Protein AF-D8RCL0-F1 (afdb_monomer_lite)

Sequence (148 aa):
MEALRCLHGPERPFSSTIGVDGRARRRLDCFLLPCFPFIEMSLEIALPDSDLESRDYLALQNAINDHVLLVNDESVDRTCAMIQEKEREVTHYYDVVMRNAVASGNAELVSYLEILKLCVPNNLKVHFISSRYGVNDGESGHGIWIVL

Radius of gyration: 17.34 Å; chains: 1; bounding box: 42×28×50 Å

Foldseek 3Di:
DDDWDDDDDDDDDDDPDPPPVNLVVVLVVDPCVVVLVVLCVVLVHDDDVCLCVDPLNVQLSSLLSSLLSLLVDLPPPVSVVVNVVSVVSNVVSLVVSLVVCVVVVPVSSNSSSVVVVVSNVVSNVCCVPPPVNDPPPPDDPRRGDRDD

Secondary structure (DSSP, 8-state):
-----PPP-PPPPPP----HHHHHHHHHHSTTTTHHHHHHHHHT----HHHHTSHHHHHHHHHHHHHHHHHTS--HHHHHHHHHHHHHHHHHHHHHHHHHHHHHT-HHHHHHHHHHTTHHHHHHHHHHH-TTS---SSS---------

Organism: Selaginella moellendorffii (NCBI:txid88036)

Structure (mmCIF, N/CA/C/O backbone):
data_AF-D8RCL0-F1
#
_entry.id   AF-D8RCL0-F1
#
loop_
_atom_site.group_PDB
_atom_site.id
_atom_site.type_symbol
_atom_site.label_atom_id
_atom_site.label_alt_id
_atom_site.label_comp_id
_atom_site.label_asym_id
_atom_site.label_entity_id
_atom_site.label_seq_id
_atom_site.pdbx_PDB_ins_code
_atom_site.Cartn_x
_atom_site.Cartn_y
_atom_site.Cartn_z
_atom_site.occupancy
_atom_site.B_iso_or_equiv
_atom_site.auth_seq_id
_atom_site.auth_comp_id
_atom_site.auth_asym_id
_atom_site.auth_atom_id
_atom_site.pdbx_PDB_model_num
ATOM 1 N N . MET A 1 1 ? -5.222 -12.422 -11.848 1.00 30.72 1 MET A N 1
ATOM 2 C CA . MET A 1 1 ? -4.005 -11.634 -12.108 1.00 30.72 1 MET A CA 1
ATOM 3 C C . MET A 1 1 ? -3.055 -12.541 -12.860 1.00 30.72 1 MET A C 1
ATOM 5 O O . MET A 1 1 ? -2.571 -13.500 -12.274 1.00 30.72 1 MET A O 1
ATOM 9 N N . GLU A 1 2 ? -2.942 -12.339 -14.170 1.00 28.50 2 GLU A N 1
ATOM 10 C CA . GLU A 1 2 ? -2.047 -13.098 -15.052 1.00 28.50 2 GLU A CA 1
ATOM 11 C C . GLU A 1 2 ? -0.661 -12.433 -15.049 1.00 28.50 2 GLU A C 1
ATOM 13 O O . GLU A 1 2 ? -0.558 -11.228 -14.840 1.00 28.50 2 GLU A O 1
ATOM 18 N N . ALA A 1 3 ? 0.393 -13.243 -15.135 1.00 30.36 3 ALA A N 1
ATOM 19 C CA . ALA A 1 3 ? 1.748 -12.882 -14.727 1.00 30.36 3 ALA A CA 1
ATOM 20 C C . ALA A 1 3 ? 2.609 -12.290 -15.861 1.00 30.36 3 ALA A C 1
ATOM 22 O O . ALA A 1 3 ? 2.743 -12.903 -16.921 1.00 30.36 3 ALA A O 1
ATOM 23 N N . LEU A 1 4 ? 3.280 -11.174 -15.548 1.00 33.97 4 LEU A N 1
ATOM 24 C CA . LEU A 1 4 ? 4.365 -10.520 -16.296 1.00 33.97 4 LEU A CA 1
ATOM 25 C C . LEU A 1 4 ? 5.441 -11.509 -16.792 1.00 33.97 4 LEU A C 1
ATOM 27 O O . LEU A 1 4 ? 6.023 -12.248 -15.991 1.00 33.97 4 LEU A O 1
ATOM 31 N N . ARG A 1 5 ? 5.772 -11.478 -18.093 1.00 33.19 5 ARG A N 1
ATOM 32 C CA . ARG A 1 5 ? 6.936 -12.177 -18.684 1.00 33.19 5 ARG A CA 1
ATOM 33 C C . ARG A 1 5 ? 7.874 -11.179 -19.375 1.00 33.19 5 ARG A C 1
ATOM 35 O O . ARG A 1 5 ? 7.468 -10.509 -20.317 1.00 33.19 5 ARG A O 1
ATOM 42 N N . CYS A 1 6 ? 9.141 -11.131 -18.959 1.00 37.94 6 CYS A N 1
ATOM 43 C CA . CYS A 1 6 ? 10.186 -10.306 -19.583 1.00 37.94 6 CYS A CA 1
ATOM 44 C C . CYS A 1 6 ? 10.871 -11.041 -20.755 1.00 37.94 6 CYS A C 1
ATOM 46 O O . CYS A 1 6 ? 11.183 -12.231 -20.658 1.00 37.94 6 CYS A O 1
ATOM 48 N N . LEU A 1 7 ? 11.125 -10.329 -21.860 1.00 34.03 7 LEU A N 1
ATOM 49 C CA . LEU A 1 7 ? 11.936 -10.795 -22.993 1.00 34.03 7 LEU A CA 1
ATOM 50 C C . LEU A 1 7 ? 13.403 -10.385 -22.773 1.00 34.03 7 LEU A C 1
ATOM 52 O O . LEU A 1 7 ? 13.684 -9.212 -22.551 1.00 34.03 7 LEU A O 1
ATOM 56 N N . HIS A 1 8 ? 14.323 -11.353 -22.833 1.00 33.25 8 HIS A N 1
ATOM 57 C CA . HIS A 1 8 ? 15.748 -11.174 -22.524 1.00 33.25 8 HIS A CA 1
ATOM 58 C C . HIS A 1 8 ? 16.460 -10.253 -23.537 1.00 33.25 8 HIS A C 1
ATOM 60 O O . HIS A 1 8 ? 16.486 -10.548 -24.734 1.00 33.25 8 HIS A O 1
ATOM 66 N N . GLY A 1 9 ? 17.093 -9.183 -23.044 1.00 33.72 9 GLY A N 1
ATOM 67 C CA . GLY A 1 9 ? 18.105 -8.378 -23.747 1.00 33.72 9 GLY A CA 1
ATOM 68 C C . GLY A 1 9 ? 19.502 -8.579 -23.132 1.00 33.72 9 GLY A C 1
ATOM 69 O O . GLY A 1 9 ? 19.604 -9.127 -22.038 1.00 33.72 9 GLY A O 1
ATOM 70 N N . PRO A 1 10 ? 20.601 -8.200 -23.814 1.00 32.56 10 PRO A N 1
ATOM 71 C CA . PRO A 1 10 ? 21.948 -8.622 -23.430 1.00 32.56 10 PRO A CA 1
ATOM 72 C C . PRO A 1 10 ? 22.430 -7.957 -22.130 1.00 32.56 10 PRO A C 1
ATOM 74 O O . PRO A 1 10 ? 22.375 -6.735 -21.976 1.00 32.56 10 PRO A O 1
ATOM 77 N N . GLU A 1 11 ? 22.944 -8.787 -21.219 1.00 34.44 11 GLU A N 1
ATOM 78 C CA . GLU A 1 11 ? 23.408 -8.417 -19.879 1.00 34.44 11 GLU A CA 1
ATOM 79 C C . GLU A 1 11 ? 24.574 -7.408 -19.914 1.00 34.44 11 GLU A C 1
ATOM 81 O O . GLU A 1 11 ? 25.637 -7.677 -20.478 1.00 34.44 11 GLU A O 1
ATOM 86 N N . ARG A 1 12 ? 24.415 -6.255 -19.247 1.00 31.53 12 ARG A N 1
ATOM 87 C CA . ARG A 1 12 ? 25.546 -5.407 -18.825 1.00 31.53 12 ARG A CA 1
ATOM 88 C C . ARG A 1 12 ? 25.888 -5.703 -17.358 1.00 31.53 12 ARG A C 1
ATOM 90 O O . ARG A 1 12 ? 24.973 -5.893 -16.555 1.00 31.53 12 ARG A O 1
ATOM 97 N N . PRO A 1 13 ? 27.175 -5.710 -16.967 1.00 31.98 13 PRO A N 1
ATOM 98 C CA . PRO A 1 13 ? 27.571 -6.034 -15.602 1.00 31.98 13 PRO A CA 1
ATOM 99 C C . PRO A 1 13 ? 27.151 -4.916 -14.636 1.00 31.98 13 PRO A C 1
ATOM 101 O O . PRO A 1 13 ? 27.580 -3.769 -14.751 1.00 31.98 13 PRO A O 1
ATOM 104 N N . PHE A 1 14 ? 26.290 -5.269 -13.682 1.00 37.47 14 PHE A N 1
ATOM 10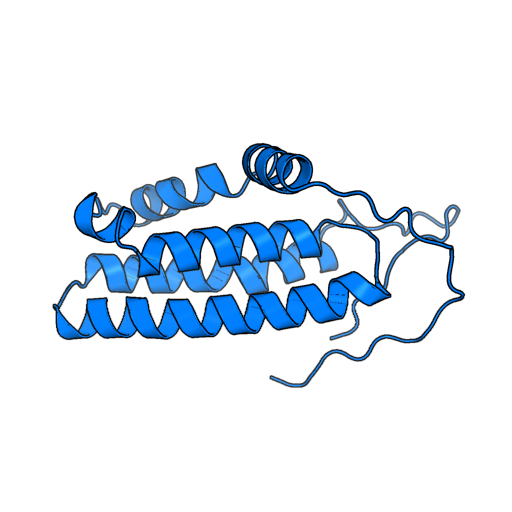5 C CA . PHE A 1 14 ? 25.750 -4.372 -12.662 1.00 37.47 14 PHE A CA 1
ATOM 106 C C . PHE A 1 14 ? 26.750 -4.179 -11.511 1.00 37.47 14 PHE A C 1
ATOM 108 O O . PHE A 1 14 ? 27.246 -5.160 -10.954 1.00 37.47 14 PHE A O 1
ATOM 115 N N . SER A 1 15 ? 27.017 -2.928 -11.120 1.00 32.94 15 SER A N 1
ATOM 116 C CA . SER A 1 15 ? 27.805 -2.604 -9.922 1.00 32.94 15 SER A CA 1
ATOM 117 C C . SER A 1 15 ? 26.993 -2.933 -8.667 1.00 32.94 15 SER A C 1
ATOM 119 O O . SER A 1 15 ? 25.925 -2.375 -8.423 1.00 32.94 15 SER A O 1
ATOM 121 N N . SER A 1 16 ? 27.486 -3.880 -7.876 1.00 36.62 16 SER A N 1
ATOM 122 C CA . SER A 1 16 ? 26.808 -4.544 -6.757 1.00 36.62 16 SER A CA 1
ATOM 123 C C . SER A 1 16 ? 26.724 -3.723 -5.462 1.00 36.62 16 SER A C 1
ATOM 125 O O . SER A 1 16 ? 26.792 -4.289 -4.373 1.00 36.62 16 SER A O 1
ATOM 127 N N . THR A 1 17 ? 26.583 -2.401 -5.529 1.00 37.38 17 THR A N 1
ATOM 128 C CA . THR A 1 17 ? 26.720 -1.551 -4.332 1.00 37.38 17 THR A CA 1
ATOM 129 C C . THR A 1 17 ? 25.639 -0.484 -4.248 1.00 37.38 17 THR A C 1
ATOM 131 O O . THR A 1 17 ? 25.899 0.707 -4.365 1.00 37.38 17 THR A O 1
ATOM 134 N N . ILE A 1 18 ? 24.406 -0.910 -3.976 1.00 46.44 18 ILE A N 1
ATOM 135 C CA . ILE A 1 18 ? 23.432 -0.043 -3.304 1.00 46.44 18 ILE A CA 1
ATOM 136 C C . ILE A 1 18 ? 23.400 -0.503 -1.846 1.00 46.44 18 ILE A C 1
ATOM 138 O O . ILE A 1 18 ? 22.721 -1.469 -1.491 1.00 46.44 18 ILE A O 1
ATOM 142 N N . GLY A 1 19 ? 24.220 0.146 -1.015 1.00 42.25 19 GLY A N 1
ATOM 143 C CA . GLY A 1 19 ? 24.233 -0.071 0.431 1.00 42.25 19 GLY A CA 1
ATOM 144 C C . GLY A 1 19 ? 22.884 0.279 1.068 1.00 42.25 19 GLY A C 1
ATOM 145 O O . GLY A 1 19 ? 22.052 0.956 0.462 1.00 42.25 19 GLY A O 1
ATOM 146 N N . VAL A 1 20 ? 22.669 -0.174 2.304 1.00 48.78 20 VAL A N 1
ATOM 147 C CA . VAL A 1 20 ? 21.445 0.078 3.094 1.00 48.78 20 VAL A CA 1
ATOM 148 C C . VAL A 1 20 ? 21.086 1.577 3.136 1.00 48.78 20 VAL A C 1
ATOM 150 O O . VAL A 1 20 ? 19.914 1.924 2.991 1.00 48.78 20 VAL A O 1
ATOM 153 N N . ASP A 1 21 ? 22.094 2.454 3.180 1.00 44.97 21 ASP A N 1
ATOM 154 C CA . ASP A 1 21 ? 21.941 3.918 3.139 1.00 44.97 21 ASP A CA 1
ATOM 155 C C . ASP A 1 21 ? 21.347 4.4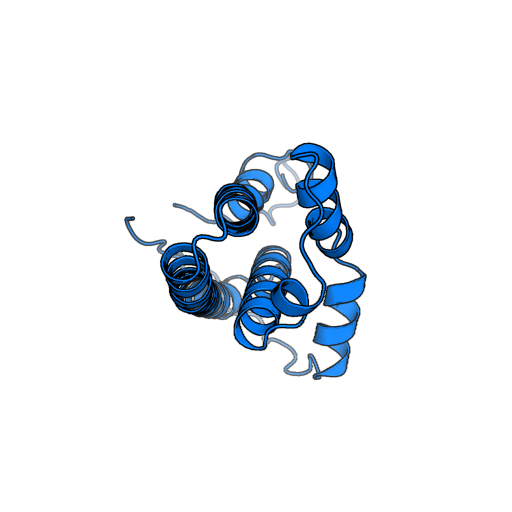57 1.828 1.00 44.97 21 ASP A C 1
ATOM 157 O O . ASP A 1 21 ? 20.610 5.442 1.836 1.00 44.97 21 ASP A O 1
ATOM 161 N N . GLY A 1 22 ? 21.610 3.804 0.692 1.00 50.28 22 GLY A N 1
ATOM 162 C CA . GLY A 1 22 ? 21.064 4.212 -0.605 1.00 50.28 22 GLY A CA 1
ATOM 163 C C . GLY A 1 22 ? 19.558 3.964 -0.713 1.00 50.28 22 GLY A C 1
ATOM 164 O O . GLY A 1 22 ? 18.840 4.769 -1.302 1.00 50.28 22 GLY A O 1
ATOM 165 N N . ARG A 1 23 ? 19.053 2.884 -0.100 1.00 55.38 23 ARG A N 1
ATOM 166 C CA . ARG A 1 23 ? 17.607 2.606 -0.032 1.00 55.38 23 ARG A CA 1
ATOM 167 C C . ARG A 1 23 ? 16.896 3.565 0.918 1.00 55.38 23 ARG A C 1
ATOM 169 O O . ARG A 1 23 ? 15.870 4.123 0.545 1.00 55.38 23 ARG A O 1
ATOM 176 N N . ALA A 1 24 ? 17.466 3.806 2.100 1.00 54.50 24 ALA A N 1
ATOM 177 C CA . ALA A 1 24 ? 16.902 4.743 3.072 1.00 54.50 24 ALA A CA 1
ATOM 178 C C . ALA A 1 24 ? 16.804 6.171 2.508 1.00 54.50 24 ALA A C 1
ATOM 180 O O . ALA A 1 24 ? 15.783 6.831 2.678 1.00 54.50 24 ALA A O 1
ATOM 181 N N . ARG A 1 25 ? 17.826 6.622 1.769 1.00 52.09 25 ARG A N 1
ATOM 182 C CA . ARG A 1 25 ? 17.824 7.948 1.140 1.00 52.09 25 ARG A CA 1
ATOM 183 C C . ARG A 1 25 ? 16.807 8.064 0.005 1.00 52.09 25 ARG A C 1
ATOM 185 O O . ARG A 1 25 ? 16.055 9.029 -0.030 1.00 52.09 25 ARG A O 1
ATOM 192 N N . ARG A 1 26 ? 16.689 7.036 -0.845 1.00 56.28 26 ARG A N 1
ATOM 193 C CA . ARG A 1 26 ? 15.673 7.014 -1.910 1.00 56.28 26 ARG A CA 1
ATOM 194 C C . ARG A 1 26 ? 14.237 7.013 -1.371 1.00 56.28 26 ARG A C 1
ATOM 196 O O . ARG A 1 26 ? 13.375 7.615 -2.000 1.00 56.28 26 ARG A O 1
ATOM 203 N N . ARG A 1 27 ? 13.972 6.432 -0.191 1.00 57.19 27 ARG A N 1
ATOM 204 C CA . ARG A 1 27 ? 12.645 6.514 0.459 1.00 57.19 27 ARG A CA 1
ATOM 205 C C . ARG A 1 27 ? 12.236 7.949 0.808 1.00 57.19 27 ARG A C 1
ATOM 207 O O . ARG A 1 27 ? 11.052 8.247 0.724 1.00 57.19 27 ARG A O 1
ATOM 214 N N . LEU A 1 28 ? 13.188 8.825 1.146 1.00 53.12 28 LEU A N 1
ATOM 215 C CA . LEU A 1 28 ? 12.919 10.255 1.360 1.00 53.12 28 LEU A CA 1
ATOM 216 C C . LEU A 1 28 ? 12.727 11.034 0.053 1.00 53.12 28 LEU A C 1
ATOM 218 O O . LEU A 1 28 ? 11.951 11.985 0.027 1.00 53.12 28 LEU A O 1
ATOM 222 N N . ASP A 1 29 ? 13.416 10.635 -1.017 1.00 54.41 29 ASP A N 1
ATOM 223 C CA . ASP A 1 29 ? 13.346 11.312 -2.319 1.00 54.41 29 ASP A CA 1
ATOM 224 C C . ASP A 1 29 ? 12.110 10.893 -3.145 1.00 54.41 29 ASP A C 1
ATOM 226 O O . ASP A 1 29 ? 11.775 11.520 -4.153 1.00 54.41 29 ASP A O 1
ATOM 230 N N . CYS A 1 30 ? 11.411 9.832 -2.730 1.00 58.41 30 CYS A N 1
ATOM 231 C CA . CYS A 1 30 ? 10.173 9.390 -3.356 1.00 58.41 30 CYS A CA 1
ATOM 232 C C . CYS A 1 30 ? 8.982 10.216 -2.855 1.00 58.41 30 CYS A C 1
ATOM 234 O O . CYS A 1 30 ? 8.750 10.339 -1.653 1.00 58.41 30 CYS A O 1
ATOM 236 N N . PHE A 1 31 ? 8.158 10.710 -3.781 1.00 62.72 31 PHE A N 1
ATOM 237 C CA . PHE A 1 31 ? 6.961 11.516 -3.500 1.00 62.72 31 PHE A CA 1
ATOM 238 C C . PHE A 1 31 ? 5.853 10.760 -2.730 1.00 62.72 31 PHE A C 1
ATOM 240 O O . PHE A 1 31 ? 4.761 11.286 -2.544 1.00 62.72 31 PHE A O 1
ATOM 247 N N . LEU A 1 32 ? 6.108 9.528 -2.282 1.00 66.50 32 LEU A N 1
ATOM 248 C CA . LEU A 1 32 ? 5.118 8.686 -1.621 1.00 66.50 32 LEU A CA 1
ATOM 249 C C . LEU A 1 32 ? 4.889 9.032 -0.148 1.00 66.50 32 LEU A C 1
ATOM 251 O O . LEU A 1 32 ? 3.782 8.845 0.344 1.00 66.50 32 LEU A O 1
ATOM 255 N N . LEU A 1 33 ? 5.897 9.554 0.561 1.00 70.12 33 LEU A N 1
ATOM 256 C CA . LEU A 1 33 ? 5.746 9.920 1.976 1.00 70.12 33 LEU A CA 1
ATOM 257 C C . LEU A 1 33 ? 4.623 10.955 2.201 1.00 70.12 33 LEU A C 1
ATOM 259 O O . LEU A 1 33 ? 3.815 10.748 3.103 1.00 70.12 33 LEU A O 1
ATOM 263 N N . PRO A 1 34 ? 4.480 12.002 1.362 1.00 76.12 34 PRO A N 1
ATOM 264 C CA . PRO A 1 34 ? 3.314 12.888 1.392 1.00 76.12 34 PRO A CA 1
ATOM 265 C C . PRO A 1 34 ? 1.974 12.232 1.018 1.00 76.12 34 PRO A C 1
ATOM 267 O O . PRO A 1 34 ? 0.929 12.779 1.363 1.00 76.12 34 PRO A O 1
ATOM 270 N N . CYS A 1 35 ? 1.958 11.087 0.322 1.00 76.50 35 CYS A N 1
ATOM 271 C CA . CYS A 1 35 ? 0.707 10.430 -0.074 1.00 76.50 35 CYS A CA 1
ATOM 272 C C . CYS A 1 35 ? -0.046 9.831 1.120 1.00 76.50 35 CYS A C 1
ATOM 274 O O . CYS A 1 35 ? -1.271 9.858 1.119 1.00 76.50 35 CYS A O 1
ATOM 276 N N . PHE A 1 36 ? 0.652 9.333 2.144 1.00 80.88 36 PHE A N 1
ATOM 277 C CA . PHE A 1 36 ? 0.011 8.750 3.329 1.00 80.88 36 PHE A CA 1
ATOM 278 C C . PHE A 1 36 ? -0.875 9.756 4.094 1.00 80.88 36 PHE A C 1
ATOM 280 O O . PHE A 1 36 ? -2.064 9.464 4.232 1.00 80.88 36 PHE A O 1
ATOM 287 N N . PRO A 1 37 ? -0.385 10.950 4.499 1.00 83.81 37 PRO A N 1
ATOM 288 C CA . PRO A 1 37 ? -1.231 11.964 5.135 1.00 83.81 37 PRO A CA 1
ATOM 289 C C . PRO A 1 37 ? -2.228 12.609 4.157 1.00 83.81 37 PRO A C 1
ATOM 291 O O . PRO A 1 37 ? -3.279 13.095 4.568 1.00 83.81 37 PRO A O 1
ATOM 294 N N . PHE A 1 38 ? -1.947 12.602 2.847 1.00 85.00 38 PHE A N 1
ATOM 295 C CA . PHE A 1 38 ? -2.907 13.072 1.843 1.00 85.00 38 PHE A CA 1
ATOM 296 C C . PHE A 1 38 ? -4.161 12.188 1.777 1.00 85.00 38 PHE A C 1
ATOM 298 O O . PHE A 1 38 ? -5.249 12.708 1.530 1.00 85.00 38 PHE A O 1
ATOM 305 N N . ILE A 1 39 ? -4.036 10.874 2.004 1.00 85.56 39 ILE A N 1
ATOM 306 C CA . ILE A 1 39 ? -5.188 9.961 2.053 1.00 85.56 39 ILE A CA 1
ATOM 307 C C . ILE A 1 39 ? -6.069 10.283 3.265 1.00 85.56 39 ILE A C 1
ATOM 309 O O . ILE A 1 39 ? -7.280 10.391 3.097 1.00 85.56 39 ILE A O 1
ATOM 313 N N . GLU A 1 40 ? -5.482 10.500 4.448 1.00 86.75 40 GLU A N 1
ATOM 314 C CA . GLU A 1 40 ? -6.230 10.910 5.650 1.00 86.75 40 GLU A CA 1
ATOM 315 C C . GLU A 1 40 ? -6.995 12.213 5.404 1.00 86.75 40 GLU A C 1
ATOM 317 O O . GLU A 1 40 ? -8.206 12.277 5.606 1.00 86.75 40 GLU A O 1
ATOM 322 N N . MET A 1 41 ? -6.310 13.213 4.839 1.00 88.19 41 MET A N 1
ATOM 323 C CA . MET A 1 41 ? -6.919 14.490 4.469 1.00 88.19 41 MET A CA 1
ATOM 324 C C . MET A 1 41 ? -8.049 14.326 3.440 1.00 88.19 41 MET A C 1
ATOM 326 O O . MET A 1 41 ? -9.094 14.951 3.580 1.00 88.19 41 MET A O 1
ATOM 330 N N . SER A 1 42 ? -7.858 13.500 2.407 1.00 86.94 42 SER A N 1
ATOM 331 C CA . SER A 1 42 ? -8.851 13.302 1.336 1.00 86.94 42 SER A CA 1
ATOM 332 C C . SER A 1 42 ? -10.099 12.560 1.805 1.00 86.94 42 SER A C 1
ATOM 334 O O . SER A 1 42 ? -11.166 12.724 1.218 1.00 86.94 42 SER A O 1
ATOM 336 N N . LEU A 1 43 ? -9.951 11.718 2.826 1.00 88.38 43 LEU A N 1
ATOM 337 C CA . LEU A 1 43 ? -11.049 10.989 3.450 1.00 88.38 43 LEU A CA 1
ATOM 338 C C . LEU A 1 43 ? -11.670 11.753 4.627 1.00 88.38 43 LEU A C 1
ATOM 340 O O . LEU A 1 43 ? -12.656 11.278 5.178 1.00 88.38 43 LEU A O 1
ATOM 344 N N . GLU A 1 44 ? -11.113 12.911 4.998 1.00 90.56 44 GLU A N 1
ATOM 345 C CA . GLU A 1 44 ? -11.506 13.690 6.180 1.00 90.56 44 GLU A CA 1
ATOM 346 C C . GLU A 1 44 ? -11.482 12.858 7.479 1.00 90.56 44 GLU A C 1
ATOM 348 O O . GLU A 1 44 ? -12.309 13.044 8.371 1.00 90.56 44 GLU A O 1
ATOM 353 N N . ILE A 1 45 ? -10.513 11.941 7.590 1.00 88.88 45 ILE A N 1
ATOM 354 C CA . ILE A 1 45 ? -10.292 11.096 8.773 1.00 88.88 45 ILE A CA 1
ATOM 355 C C . ILE A 1 4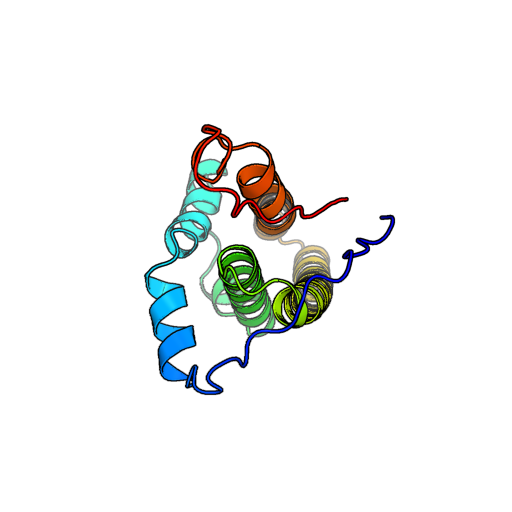5 ? -9.005 11.500 9.496 1.00 88.88 45 ILE A C 1
ATOM 357 O O . ILE A 1 45 ? -8.115 12.117 8.910 1.00 88.88 45 ILE A O 1
ATOM 361 N N . ALA A 1 46 ? -8.893 11.113 10.764 1.00 89.00 46 ALA A N 1
ATOM 362 C CA . ALA A 1 46 ? -7.674 11.263 11.551 1.00 89.00 46 ALA A CA 1
ATOM 363 C C . ALA A 1 46 ? -7.369 9.930 12.232 1.00 89.00 46 ALA A C 1
ATOM 365 O O . ALA A 1 46 ? -7.959 9.610 13.267 1.00 89.00 46 ALA A O 1
ATOM 366 N N . LEU A 1 47 ? -6.481 9.136 11.629 1.00 88.88 47 LEU A N 1
ATOM 367 C CA . LEU A 1 47 ? -6.139 7.840 12.199 1.00 88.88 47 LEU A CA 1
ATOM 368 C C . LEU A 1 47 ? -5.271 8.037 13.446 1.00 88.88 47 LEU A C 1
ATOM 370 O O . LEU A 1 47 ? -4.383 8.890 13.453 1.00 88.88 47 LEU A O 1
ATOM 374 N N . PRO A 1 48 ? -5.507 7.271 14.522 1.00 87.81 48 PRO A N 1
ATOM 375 C CA . PRO A 1 48 ? -4.701 7.398 15.721 1.00 87.81 48 PRO A CA 1
ATOM 376 C C . PRO A 1 48 ? -3.279 6.895 15.460 1.00 87.81 48 PRO A C 1
ATOM 378 O O . PRO A 1 48 ? -3.079 5.874 14.794 1.00 87.81 48 PRO A O 1
ATOM 381 N N . ASP A 1 49 ? -2.294 7.549 16.080 1.00 88.19 49 ASP A N 1
ATOM 382 C CA . ASP A 1 49 ? -0.881 7.159 15.980 1.00 88.19 49 ASP A CA 1
ATOM 383 C C . ASP A 1 49 ? -0.674 5.678 16.326 1.00 88.19 49 ASP A C 1
ATOM 385 O O . ASP A 1 49 ? 0.142 5.007 15.712 1.00 88.19 49 ASP A O 1
ATOM 389 N N . SER A 1 50 ? -1.472 5.106 17.235 1.00 87.06 50 SER A N 1
ATOM 390 C CA . SER A 1 50 ? -1.395 3.680 17.577 1.00 87.06 50 SER A CA 1
ATOM 391 C C . SER A 1 50 ? -1.622 2.737 16.390 1.00 87.06 50 SER A C 1
ATOM 393 O O . SER A 1 50 ? -1.041 1.652 16.361 1.00 87.06 50 SER A O 1
ATOM 395 N N . ASP A 1 51 ? -2.456 3.130 15.424 1.00 87.19 51 ASP A N 1
ATOM 396 C CA . ASP A 1 51 ? -2.692 2.350 14.208 1.00 87.19 51 ASP A CA 1
ATOM 397 C C . ASP A 1 51 ? -1.548 2.558 13.204 1.00 87.19 51 ASP A C 1
ATOM 399 O O . ASP A 1 51 ? -1.039 1.585 12.634 1.00 87.19 51 ASP A O 1
ATOM 403 N N . LEU A 1 52 ? -1.099 3.810 13.049 1.00 85.81 52 LEU A N 1
ATOM 404 C CA . LEU A 1 52 ? -0.050 4.227 12.108 1.00 85.81 52 LEU A CA 1
ATOM 405 C C . LEU A 1 52 ? 1.377 3.875 12.563 1.00 85.81 52 LEU A C 1
ATOM 407 O O . LEU A 1 52 ? 2.299 3.800 11.755 1.00 85.81 52 LEU A O 1
ATOM 411 N N . GLU A 1 53 ? 1.575 3.621 13.850 1.00 89.44 53 GLU A N 1
ATOM 412 C CA . GLU A 1 53 ? 2.836 3.161 14.437 1.00 89.44 53 GLU A CA 1
ATOM 413 C C . GLU A 1 53 ? 2.814 1.657 14.729 1.00 89.44 53 GLU A C 1
ATOM 415 O O . GLU A 1 53 ? 3.797 1.088 15.217 1.00 89.44 53 GLU A O 1
ATOM 420 N N . SER A 1 54 ? 1.706 0.976 14.414 1.00 88.38 54 SER A N 1
ATOM 421 C CA . SER A 1 54 ? 1.632 -0.470 14.567 1.00 88.38 54 SER A CA 1
ATOM 422 C C . SER A 1 54 ? 2.692 -1.152 13.699 1.00 88.38 54 SER A C 1
ATOM 424 O O . SER A 1 54 ? 2.987 -0.749 12.570 1.00 88.38 54 SER A O 1
ATOM 426 N N . ARG A 1 55 ? 3.279 -2.230 14.229 1.00 91.31 55 ARG A N 1
ATOM 427 C CA . ARG A 1 55 ? 4.355 -2.966 13.550 1.00 91.31 55 ARG A CA 1
ATOM 428 C C . ARG A 1 55 ? 3.955 -3.399 12.138 1.00 91.31 55 ARG A C 1
ATOM 430 O O . ARG A 1 55 ? 4.766 -3.300 11.220 1.00 91.31 55 ARG A O 1
ATOM 437 N N . ASP A 1 56 ? 2.726 -3.880 11.982 1.00 90.06 56 ASP A N 1
ATOM 438 C CA . ASP A 1 56 ? 2.227 -4.402 10.711 1.00 90.06 56 ASP A CA 1
ATOM 439 C C . ASP A 1 56 ? 1.939 -3.272 9.715 1.00 90.06 56 ASP A C 1
ATOM 441 O O . ASP A 1 56 ? 2.262 -3.406 8.534 1.00 90.06 56 ASP A O 1
ATOM 445 N N . TYR A 1 57 ? 1.423 -2.129 10.184 1.00 88.62 57 TYR A N 1
ATOM 446 C CA . TYR A 1 57 ? 1.239 -0.951 9.338 1.00 88.62 57 TYR A CA 1
ATOM 447 C C . TYR A 1 57 ? 2.575 -0.384 8.858 1.00 88.62 57 TYR A C 1
ATOM 449 O O . TYR A 1 57 ? 2.749 -0.132 7.668 1.00 88.62 57 TYR A O 1
ATOM 457 N N . LEU A 1 58 ? 3.558 -0.240 9.750 1.00 89.50 58 LEU A N 1
ATOM 458 C CA . LEU A 1 58 ? 4.889 0.225 9.364 1.00 89.50 58 LEU A CA 1
ATOM 459 C C . LEU A 1 58 ? 5.555 -0.742 8.377 1.00 89.50 58 LEU A C 1
ATOM 461 O O . LEU A 1 58 ? 6.250 -0.308 7.456 1.00 89.50 58 LEU A O 1
ATOM 465 N N . ALA A 1 59 ? 5.343 -2.052 8.530 1.00 88.12 59 ALA A N 1
ATOM 466 C CA . ALA A 1 59 ? 5.821 -3.039 7.567 1.00 88.12 59 ALA A CA 1
ATOM 467 C C . ALA A 1 59 ? 5.140 -2.875 6.197 1.00 88.12 59 ALA A C 1
ATOM 469 O O . ALA A 1 59 ? 5.832 -2.844 5.178 1.00 88.12 59 ALA A O 1
ATOM 470 N N . LEU A 1 60 ? 3.818 -2.674 6.174 1.00 87.56 60 LEU A N 1
ATOM 471 C CA . LEU A 1 60 ? 3.055 -2.379 4.959 1.00 87.56 60 LEU A CA 1
ATOM 472 C C . LEU A 1 60 ? 3.551 -1.100 4.273 1.00 87.56 60 LEU A C 1
ATOM 474 O O . LEU A 1 60 ? 3.868 -1.119 3.084 1.00 87.56 60 LEU A O 1
ATOM 478 N N . GLN A 1 61 ? 3.672 -0.002 5.019 1.00 88.06 61 GLN A N 1
ATOM 479 C CA . GLN A 1 6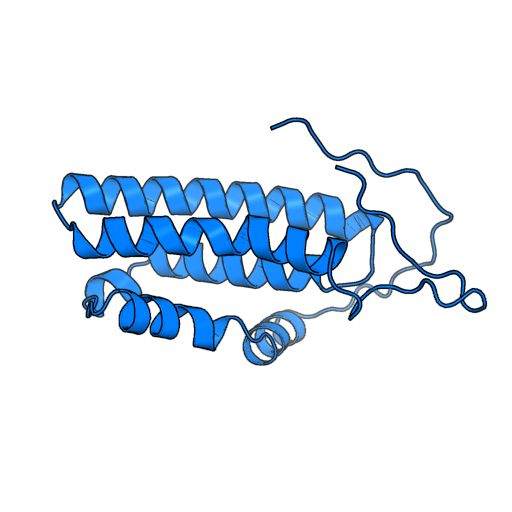1 ? 4.135 1.284 4.505 1.00 88.06 61 GLN A CA 1
ATOM 480 C C . GLN A 1 61 ? 5.531 1.167 3.878 1.00 88.06 61 GLN A C 1
ATOM 482 O O . GLN A 1 61 ? 5.774 1.656 2.773 1.00 88.06 61 GLN A O 1
ATOM 487 N N . ASN A 1 62 ? 6.452 0.482 4.559 1.00 86.3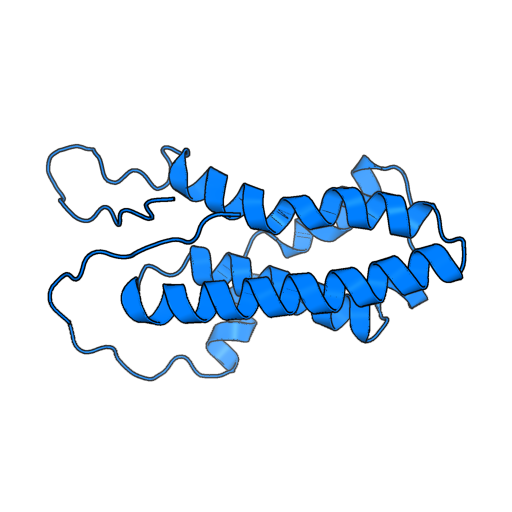8 62 ASN A N 1
ATOM 488 C CA . ASN A 1 62 ? 7.800 0.256 4.048 1.00 86.38 62 ASN A CA 1
ATOM 489 C C . ASN A 1 62 ? 7.811 -0.624 2.791 1.00 86.38 62 ASN A C 1
ATOM 491 O O . ASN A 1 62 ? 8.553 -0.321 1.858 1.00 86.38 62 ASN A O 1
ATOM 495 N N . ALA A 1 63 ? 6.985 -1.672 2.741 1.00 85.06 63 ALA A N 1
ATOM 496 C CA . ALA A 1 63 ? 6.874 -2.542 1.573 1.00 85.06 63 ALA A CA 1
ATOM 497 C C . ALA A 1 63 ? 6.328 -1.788 0.347 1.00 85.06 63 ALA A C 1
ATOM 499 O O . ALA A 1 63 ? 6.859 -1.946 -0.752 1.00 85.06 63 ALA A O 1
ATOM 500 N N . ILE A 1 64 ? 5.327 -0.918 0.536 1.00 84.44 64 ILE A N 1
ATOM 501 C CA . ILE A 1 64 ? 4.785 -0.058 -0.527 1.00 84.44 64 ILE A CA 1
ATOM 502 C C . ILE A 1 64 ? 5.855 0.927 -1.022 1.00 84.44 64 ILE A C 1
ATOM 504 O O . ILE A 1 64 ? 6.059 1.051 -2.229 1.00 84.44 64 ILE A O 1
ATOM 508 N N . ASN A 1 65 ? 6.572 1.592 -0.112 1.00 83.06 65 ASN A N 1
ATOM 509 C CA . ASN A 1 65 ? 7.657 2.509 -0.478 1.00 83.06 65 ASN A CA 1
ATOM 510 C C . ASN A 1 65 ? 8.760 1.803 -1.277 1.00 83.06 65 ASN A C 1
ATOM 512 O O . ASN A 1 65 ? 9.218 2.321 -2.295 1.00 83.06 65 ASN A O 1
ATOM 516 N N . ASP A 1 66 ? 9.175 0.612 -0.842 1.00 81.19 66 ASP A N 1
ATOM 517 C CA . ASP A 1 66 ? 10.186 -0.174 -1.549 1.00 81.19 66 ASP A CA 1
ATOM 518 C C . ASP A 1 66 ? 9.701 -0.621 -2.928 1.00 81.19 66 ASP A C 1
ATOM 520 O O . ASP A 1 66 ? 10.468 -0.552 -3.886 1.00 81.19 66 ASP A O 1
ATOM 524 N N . HIS A 1 67 ? 8.440 -1.047 -3.049 1.00 81.06 67 HIS A N 1
ATOM 525 C CA . HIS A 1 67 ? 7.852 -1.413 -4.338 1.00 81.06 67 HIS A CA 1
ATOM 526 C C . HIS A 1 67 ? 7.910 -0.247 -5.323 1.00 81.06 67 HIS A C 1
ATOM 528 O O . HIS A 1 67 ? 8.469 -0.393 -6.410 1.00 81.06 67 HIS A O 1
ATOM 534 N N . VAL A 1 68 ? 7.410 0.924 -4.923 1.00 77.00 68 VAL A N 1
ATOM 535 C CA . VAL A 1 68 ? 7.389 2.103 -5.796 1.00 77.00 68 VAL A CA 1
ATOM 536 C C . VAL A 1 68 ? 8.802 2.508 -6.208 1.00 77.00 68 VAL A C 1
ATOM 538 O O . VAL A 1 68 ? 9.046 2.806 -7.374 1.00 77.00 68 VAL A O 1
ATOM 541 N N . LEU A 1 69 ? 9.760 2.459 -5.283 1.00 76.50 69 LEU A N 1
ATOM 542 C CA . LEU A 1 69 ? 11.157 2.740 -5.599 1.00 76.50 69 LEU A CA 1
ATOM 543 C C . LEU A 1 69 ? 11.759 1.765 -6.602 1.00 76.50 69 LEU A C 1
ATOM 545 O O . LEU A 1 69 ? 12.510 2.193 -7.475 1.00 76.50 69 LEU A O 1
ATOM 549 N N . LEU A 1 70 ? 11.455 0.475 -6.472 1.00 73.69 70 LEU A N 1
ATOM 550 C CA . LEU A 1 70 ? 11.944 -0.537 -7.401 1.00 73.69 70 LEU A CA 1
ATOM 551 C C . LEU A 1 70 ? 11.340 -0.347 -8.791 1.00 73.69 70 LEU A C 1
ATOM 553 O O . LEU A 1 70 ? 12.070 -0.431 -9.768 1.00 73.69 70 LEU A O 1
ATOM 557 N N . VAL A 1 71 ? 10.050 -0.014 -8.893 1.00 69.94 71 VAL A N 1
ATOM 558 C CA . VAL A 1 71 ? 9.410 0.328 -10.178 1.00 69.94 71 VAL A CA 1
ATOM 559 C C . VAL A 1 71 ? 10.086 1.526 -10.856 1.00 69.94 71 VAL A C 1
ATOM 561 O O . VAL A 1 71 ? 10.128 1.596 -12.082 1.00 69.94 71 VAL A O 1
ATOM 564 N N . ASN A 1 72 ? 10.660 2.439 -10.072 1.00 69.31 72 ASN A N 1
ATOM 565 C CA . ASN A 1 72 ? 11.359 3.616 -10.582 1.00 69.31 72 ASN A CA 1
ATOM 566 C C . ASN A 1 72 ? 12.824 3.345 -10.984 1.00 69.31 72 ASN A C 1
ATOM 568 O O . ASN A 1 72 ? 13.447 4.235 -11.561 1.00 69.31 72 ASN A O 1
ATOM 572 N N . ASP A 1 73 ? 13.399 2.181 -10.657 1.00 65.75 73 ASP A N 1
ATOM 573 C CA . ASP A 1 73 ? 14.809 1.847 -10.924 1.00 65.75 73 ASP A CA 1
ATOM 574 C C . ASP A 1 73 ? 14.945 1.135 -12.289 1.00 65.75 73 ASP A C 1
ATOM 576 O O . ASP A 1 73 ? 14.372 0.068 -12.506 1.00 65.75 73 ASP A O 1
ATOM 580 N N . GLU A 1 74 ? 15.721 1.698 -13.222 1.00 54.28 74 GLU A N 1
ATOM 581 C CA . GLU A 1 74 ? 15.788 1.294 -14.646 1.00 54.28 74 GLU A CA 1
ATOM 582 C C . GLU A 1 74 ? 16.472 -0.075 -14.920 1.00 54.28 74 GLU A C 1
ATOM 584 O O . GLU A 1 74 ? 16.728 -0.436 -16.070 1.00 54.28 74 GLU A O 1
ATOM 589 N N . SER A 1 75 ? 16.792 -0.885 -13.903 1.00 55.12 75 SER A N 1
ATOM 590 C CA . SER A 1 75 ? 17.536 -2.149 -14.067 1.00 55.12 75 SER A CA 1
ATOM 591 C C . SER A 1 75 ? 16.651 -3.397 -14.204 1.00 55.12 75 SER A C 1
ATOM 593 O O . SER A 1 75 ? 16.543 -4.217 -13.296 1.00 55.12 75 SER A O 1
ATOM 595 N N . VAL A 1 76 ? 16.048 -3.559 -15.376 1.00 55.84 76 VAL A N 1
ATOM 596 C CA . VAL A 1 76 ? 14.954 -4.497 -15.714 1.00 55.84 76 VAL A CA 1
ATOM 597 C C . VAL A 1 76 ? 15.015 -5.903 -15.093 1.00 55.84 76 VAL A C 1
ATOM 599 O O . VAL A 1 76 ? 14.080 -6.294 -14.401 1.00 55.84 76 VAL A O 1
ATOM 602 N N . ASP A 1 77 ? 16.083 -6.683 -15.275 1.00 48.41 77 ASP A N 1
ATOM 603 C CA . ASP A 1 77 ? 15.943 -8.141 -15.090 1.00 48.41 77 ASP A CA 1
ATOM 604 C C . ASP A 1 77 ? 16.041 -8.628 -13.633 1.00 48.41 77 ASP A C 1
ATOM 606 O O . ASP A 1 77 ? 15.362 -9.581 -13.248 1.00 48.41 77 ASP A O 1
ATOM 610 N N . ARG A 1 78 ? 16.825 -7.959 -12.774 1.00 54.88 78 ARG A N 1
ATOM 611 C CA . ARG A 1 78 ? 16.803 -8.245 -11.321 1.00 54.88 78 ARG A CA 1
ATOM 612 C C . ARG A 1 78 ? 15.694 -7.483 -10.607 1.00 54.88 78 ARG A C 1
ATOM 614 O O . ARG A 1 78 ? 15.151 -7.989 -9.626 1.00 54.88 78 ARG A O 1
ATOM 621 N N . THR A 1 79 ? 15.330 -6.306 -11.111 1.00 64.94 79 THR A N 1
ATOM 622 C CA . THR A 1 79 ? 14.301 -5.470 -10.496 1.00 64.94 79 THR A CA 1
ATOM 623 C C . THR A 1 79 ? 12.916 -6.098 -10.630 1.00 64.94 79 THR A C 1
ATOM 625 O O . THR A 1 79 ? 12.163 -6.047 -9.666 1.00 64.94 79 THR A O 1
ATOM 628 N N . CYS A 1 80 ? 12.588 -6.805 -11.720 1.00 69.88 80 CYS A N 1
ATOM 629 C CA . CYS A 1 80 ? 11.285 -7.475 -11.843 1.00 69.88 80 CYS A CA 1
ATOM 630 C C . CYS A 1 80 ? 11.033 -8.547 -10.767 1.00 69.88 80 CYS A C 1
ATOM 632 O O . CYS A 1 80 ? 9.954 -8.571 -10.175 1.00 69.88 80 CYS A O 1
ATOM 634 N N . ALA A 1 81 ? 12.017 -9.400 -10.460 1.00 71.31 81 ALA A N 1
ATOM 635 C CA . ALA A 1 81 ? 11.873 -10.400 -9.396 1.00 71.31 81 ALA A CA 1
ATOM 636 C C . ALA A 1 81 ? 11.703 -9.742 -8.015 1.00 71.31 81 ALA A C 1
ATOM 638 O O . ALA A 1 81 ? 10.875 -10.180 -7.216 1.00 71.31 81 ALA A O 1
ATOM 639 N N . MET A 1 82 ? 12.439 -8.655 -7.764 1.00 77.12 82 MET A N 1
ATOM 640 C CA . MET A 1 82 ? 12.334 -7.874 -6.529 1.00 77.12 82 MET A CA 1
ATOM 641 C C . MET A 1 82 ? 10.996 -7.126 -6.427 1.00 77.12 82 MET A C 1
ATOM 643 O O . MET A 1 82 ? 10.413 -7.079 -5.349 1.00 77.12 82 MET A O 1
ATOM 647 N N . ILE A 1 83 ? 10.469 -6.589 -7.534 1.00 76.81 83 ILE A N 1
ATOM 648 C CA . ILE A 1 83 ? 9.133 -5.975 -7.599 1.00 76.81 83 ILE A CA 1
ATOM 649 C C . ILE A 1 83 ? 8.074 -7.018 -7.235 1.00 76.81 83 ILE A C 1
ATOM 651 O O . ILE A 1 83 ? 7.269 -6.773 -6.344 1.00 76.81 83 ILE A O 1
ATOM 655 N N . GLN A 1 84 ? 8.115 -8.207 -7.844 1.00 80.69 84 GLN A N 1
ATOM 656 C CA . GLN A 1 84 ? 7.165 -9.291 -7.552 1.00 80.69 84 GLN A CA 1
ATOM 657 C C . GLN A 1 84 ? 7.282 -9.822 -6.115 1.00 80.69 84 GLN A C 1
ATOM 659 O O . GLN A 1 84 ? 6.303 -10.279 -5.521 1.00 80.69 84 GLN A O 1
ATOM 664 N N . GLU A 1 85 ? 8.486 -9.831 -5.546 1.00 84.00 85 GLU A N 1
ATOM 665 C CA . GLU A 1 85 ? 8.689 -10.128 -4.128 1.00 84.00 85 GLU A CA 1
ATOM 666 C C . GLU A 1 85 ? 8.047 -9.050 -3.246 1.00 84.00 85 GLU A C 1
ATOM 668 O O . GLU A 1 85 ? 7.294 -9.381 -2.330 1.00 84.00 85 GLU A O 1
ATOM 673 N N . LYS A 1 86 ? 8.231 -7.766 -3.578 1.00 84.31 86 LYS A N 1
ATOM 674 C CA . LYS A 1 86 ? 7.590 -6.667 -2.850 1.00 84.31 86 LYS A CA 1
ATOM 675 C C . LYS A 1 86 ? 6.076 -6.635 -2.999 1.00 84.31 86 LYS A C 1
ATOM 677 O O . LYS A 1 86 ? 5.399 -6.367 -2.016 1.00 84.31 86 LYS A O 1
ATOM 682 N N . GLU A 1 87 ? 5.514 -6.992 -4.149 1.00 86.31 87 GLU A N 1
ATOM 683 C CA . GLU A 1 87 ? 4.059 -7.143 -4.307 1.00 86.31 87 GLU A CA 1
ATOM 684 C C . GLU A 1 87 ? 3.492 -8.215 -3.372 1.00 86.31 87 GLU A C 1
ATOM 686 O O . GLU A 1 87 ? 2.426 -8.030 -2.776 1.00 86.31 87 GLU A O 1
ATOM 691 N N . ARG A 1 88 ? 4.226 -9.321 -3.189 1.00 87.88 88 ARG A N 1
ATOM 692 C CA . ARG A 1 88 ? 3.855 -10.375 -2.237 1.00 87.88 88 ARG A CA 1
ATOM 693 C C . ARG A 1 88 ? 3.942 -9.894 -0.791 1.00 87.88 88 ARG A C 1
ATOM 695 O O . ARG A 1 88 ? 3.026 -10.177 -0.023 1.00 87.88 88 ARG A O 1
ATOM 702 N N . GLU A 1 89 ? 4.985 -9.149 -0.426 1.00 88.38 89 GLU A N 1
ATOM 703 C CA . GLU A 1 89 ? 5.098 -8.538 0.907 1.00 88.38 89 GLU A CA 1
ATOM 704 C C . GLU A 1 89 ? 3.968 -7.534 1.176 1.00 88.38 89 GLU A C 1
ATOM 706 O O . GLU A 1 89 ? 3.338 -7.600 2.230 1.00 88.38 89 GLU A O 1
ATOM 711 N N . VAL A 1 90 ? 3.666 -6.647 0.219 1.00 89.00 90 VAL A N 1
ATOM 712 C CA . VAL A 1 90 ? 2.555 -5.689 0.334 1.00 89.00 90 VAL A CA 1
ATOM 713 C C . VAL A 1 90 ? 1.241 -6.430 0.539 1.00 89.00 90 VAL A C 1
ATOM 715 O O . VAL A 1 90 ? 0.511 -6.105 1.468 1.00 89.00 90 VAL A O 1
ATOM 718 N N . THR A 1 91 ? 0.962 -7.454 -0.272 1.00 91.94 91 THR A N 1
ATOM 719 C CA . THR A 1 91 ? -0.261 -8.263 -0.139 1.00 91.94 91 THR A CA 1
ATOM 720 C C . THR A 1 91 ? -0.343 -8.907 1.245 1.00 91.94 91 THR A C 1
ATOM 722 O O . THR A 1 91 ? -1.373 -8.826 1.909 1.00 91.94 91 THR A O 1
ATOM 725 N N . HIS A 1 92 ? 0.760 -9.494 1.716 1.00 92.06 92 HIS A N 1
ATOM 726 C CA . HIS A 1 92 ? 0.813 -10.142 3.021 1.00 92.06 92 HIS A CA 1
ATOM 727 C C . HIS A 1 92 ? 0.501 -9.174 4.168 1.00 92.06 92 HIS A C 1
ATOM 729 O O . HIS A 1 92 ? -0.377 -9.455 4.984 1.00 92.06 92 HIS A O 1
ATOM 735 N N . TYR A 1 93 ? 1.201 -8.038 4.236 1.00 92.81 93 TYR A N 1
ATOM 736 C CA . TYR A 1 93 ? 0.989 -7.074 5.316 1.00 92.81 93 TYR A CA 1
ATOM 737 C C . TYR A 1 93 ? -0.364 -6.374 5.200 1.00 92.81 93 TYR A C 1
ATOM 739 O O . TYR A 1 93 ? -1.008 -6.140 6.220 1.00 92.81 93 TYR A O 1
ATOM 747 N N . TYR A 1 94 ? -0.842 -6.112 3.982 1.00 94.62 94 TYR A N 1
ATOM 748 C CA . TYR A 1 94 ? -2.169 -5.550 3.758 1.00 94.62 94 TYR A CA 1
ATOM 749 C C . TYR A 1 94 ? -3.259 -6.438 4.358 1.00 94.62 94 TYR A C 1
ATOM 751 O O . TYR A 1 94 ? -4.086 -5.956 5.128 1.00 94.62 94 TYR A O 1
ATOM 759 N N . ASP A 1 95 ? -3.219 -7.742 4.075 1.00 95.75 95 ASP A N 1
ATOM 760 C CA . ASP A 1 95 ? -4.197 -8.699 4.594 1.00 95.75 95 ASP A CA 1
ATOM 761 C C . ASP A 1 95 ? -4.175 -8.783 6.123 1.00 95.75 95 ASP A C 1
ATOM 763 O O . ASP A 1 95 ? -5.225 -8.949 6.749 1.00 95.75 95 ASP A O 1
ATOM 767 N N . VAL A 1 96 ? -2.992 -8.672 6.739 1.00 96.12 96 VAL A N 1
ATOM 768 C CA . VAL A 1 96 ? -2.845 -8.654 8.201 1.00 96.12 96 VAL A CA 1
ATOM 769 C C . VAL A 1 96 ? -3.476 -7.392 8.788 1.00 96.12 96 VAL A C 1
ATOM 771 O O . VAL A 1 96 ? -4.341 -7.496 9.660 1.00 96.12 96 VAL A O 1
ATOM 774 N N . VAL A 1 97 ? -3.100 -6.210 8.289 1.00 94.75 97 VAL A N 1
ATOM 775 C CA . VAL A 1 97 ? -3.596 -4.928 8.815 1.00 94.75 97 VAL A CA 1
ATOM 776 C C . VAL A 1 97 ? -5.101 -4.791 8.573 1.00 94.75 97 VAL A C 1
ATOM 778 O O . VAL A 1 97 ? -5.835 -4.447 9.496 1.00 94.75 97 VAL A O 1
ATOM 781 N N . MET A 1 98 ? -5.587 -5.144 7.380 1.00 97.25 98 MET A N 1
ATOM 782 C CA . MET A 1 98 ? -7.013 -5.124 7.048 1.00 97.25 98 MET A CA 1
ATOM 783 C C . MET A 1 98 ? -7.816 -6.062 7.953 1.00 97.25 98 MET A C 1
ATOM 785 O O . MET A 1 98 ? -8.848 -5.673 8.495 1.00 97.25 98 MET A O 1
ATOM 789 N N . ARG A 1 99 ? -7.339 -7.293 8.179 1.00 97.12 99 ARG A N 1
ATOM 790 C CA . ARG A 1 99 ? -8.016 -8.237 9.080 1.00 97.12 99 ARG A CA 1
ATOM 791 C C . ARG A 1 99 ? -8.086 -7.705 10.507 1.00 97.12 99 ARG A C 1
ATOM 793 O O . ARG A 1 99 ? -9.130 -7.843 11.141 1.00 97.12 99 ARG A O 1
ATOM 800 N N . ASN A 1 100 ? -7.006 -7.097 10.996 1.00 95.25 100 ASN A N 1
ATOM 801 C CA . ASN A 1 100 ? -6.967 -6.500 12.328 1.00 95.25 100 ASN A CA 1
ATOM 802 C C . ASN A 1 100 ? -7.934 -5.311 12.436 1.00 95.25 100 ASN A C 1
ATOM 804 O O . ASN A 1 100 ? -8.682 -5.239 13.408 1.00 95.25 100 ASN A O 1
ATOM 808 N N . ALA A 1 101 ? -7.980 -4.441 11.422 1.00 95.00 101 ALA A N 1
ATOM 809 C CA . ALA A 1 101 ? -8.894 -3.299 11.359 1.00 95.00 101 ALA A CA 1
ATOM 810 C C . ALA A 1 101 ? -10.370 -3.733 11.349 1.00 95.00 101 ALA A C 1
ATOM 812 O O . ALA A 1 101 ? -11.200 -3.182 12.070 1.00 95.00 101 ALA A O 1
ATOM 813 N N . VAL A 1 102 ? -10.701 -4.770 10.573 1.00 96.62 102 VAL A N 1
ATOM 814 C CA . VAL A 1 102 ? -12.056 -5.340 10.538 1.00 96.62 102 VAL A CA 1
ATOM 815 C C . VAL A 1 102 ? -12.414 -5.982 11.878 1.00 96.62 102 VAL A C 1
ATOM 817 O O . VAL A 1 102 ? -13.511 -5.762 12.387 1.00 96.62 102 VAL A O 1
ATOM 820 N N . ALA A 1 103 ? -11.498 -6.751 12.475 1.00 95.69 103 ALA A N 1
ATOM 821 C CA . ALA A 1 103 ? -11.733 -7.417 13.755 1.00 95.69 103 ALA A CA 1
ATOM 822 C C . ALA A 1 103 ? -11.916 -6.428 14.918 1.00 95.69 103 ALA A C 1
ATOM 824 O O . ALA A 1 103 ? -12.673 -6.715 15.844 1.00 95.69 103 ALA A O 1
ATOM 825 N N . SER A 1 104 ? -11.251 -5.270 14.868 1.00 93.44 104 SER A N 1
ATOM 826 C CA . SER A 1 104 ? -11.404 -4.199 15.857 1.00 93.44 104 SER A CA 1
ATOM 827 C C . SER A 1 104 ? -12.607 -3.285 15.597 1.00 93.44 104 SER A C 1
ATOM 829 O O . SER A 1 104 ? -12.945 -2.478 16.460 1.00 93.44 104 SER A O 1
ATOM 831 N N . GLY A 1 105 ? -13.272 -3.407 14.442 1.00 94.81 105 GLY A N 1
ATOM 832 C CA . GLY A 1 105 ? -14.375 -2.529 14.045 1.00 94.81 105 GLY A CA 1
ATOM 833 C C . GLY A 1 105 ? -13.930 -1.121 13.630 1.00 94.81 105 GLY A C 1
ATOM 834 O O . GLY A 1 105 ? -14.746 -0.201 13.630 1.00 94.81 105 GLY A O 1
ATOM 835 N N . ASN A 1 106 ? -12.655 -0.938 13.280 1.00 95.00 106 ASN A N 1
ATOM 836 C CA . ASN A 1 106 ? -12.093 0.355 12.902 1.00 95.00 106 ASN A CA 1
ATOM 837 C C . ASN A 1 106 ? -12.428 0.706 11.438 1.00 95.00 106 ASN A C 1
ATOM 839 O O . ASN A 1 106 ? -11.660 0.439 10.513 1.00 95.00 106 ASN A O 1
ATOM 843 N N . ALA A 1 107 ? -13.611 1.289 11.229 1.00 94.50 107 ALA A N 1
ATOM 844 C CA . ALA A 1 107 ? -14.129 1.632 9.902 1.00 94.50 107 ALA A CA 1
ATOM 845 C C . ALA A 1 107 ? -13.297 2.700 9.164 1.00 94.50 107 ALA A C 1
ATOM 847 O O . ALA A 1 107 ? -13.223 2.676 7.931 1.00 94.50 107 ALA A O 1
ATOM 848 N N . GLU A 1 108 ? -12.656 3.613 9.895 1.00 93.56 108 GLU A N 1
ATOM 849 C CA . GLU A 1 108 ? -11.792 4.649 9.319 1.00 93.56 108 GLU A CA 1
ATOM 850 C C . GLU A 1 108 ? -10.512 4.030 8.758 1.00 93.56 108 GLU A C 1
ATOM 852 O O . GLU A 1 108 ? -10.171 4.271 7.600 1.00 93.56 108 GLU A O 1
ATOM 857 N N . LEU A 1 109 ? -9.863 3.141 9.521 1.00 93.38 109 LEU A N 1
ATOM 858 C CA . LEU A 1 109 ? -8.678 2.420 9.058 1.00 93.38 109 LEU A CA 1
ATOM 859 C C . LEU A 1 109 ? -9.000 1.508 7.869 1.00 93.38 109 LEU A C 1
ATOM 861 O O . LEU A 1 109 ? -8.229 1.445 6.916 1.00 93.38 109 LEU A O 1
ATOM 865 N N . VAL A 1 110 ? -10.160 0.846 7.866 1.00 96.25 110 VAL A N 1
ATOM 866 C CA . VAL A 1 110 ? -10.618 0.078 6.694 1.00 96.25 110 VAL A CA 1
ATOM 867 C C . VAL A 1 110 ? -10.755 0.981 5.463 1.00 96.25 110 VAL A C 1
ATOM 869 O O . VAL A 1 110 ? -10.236 0.646 4.398 1.00 96.25 110 VAL A O 1
ATOM 872 N N . SER A 1 111 ? -11.396 2.145 5.603 1.00 94.12 111 SER A N 1
ATOM 873 C CA . SER A 1 111 ? -11.588 3.097 4.497 1.00 94.12 111 SER A CA 1
ATOM 874 C C . SER A 1 111 ? -10.257 3.649 3.978 1.00 94.12 111 SER A C 1
ATOM 876 O O . SER A 1 111 ? -10.047 3.753 2.769 1.00 94.12 111 SER A O 1
ATOM 878 N N . TYR A 1 112 ? -9.322 3.926 4.885 1.00 93.50 112 TYR A N 1
ATOM 879 C CA . TYR A 1 112 ? -7.956 4.316 4.554 1.00 93.50 112 TYR A CA 1
ATOM 880 C C . TYR A 1 112 ? -7.230 3.243 3.733 1.00 93.50 112 TYR A C 1
ATOM 882 O O . TYR A 1 112 ? -6.679 3.524 2.664 1.00 93.50 112 TYR A O 1
ATOM 890 N N . 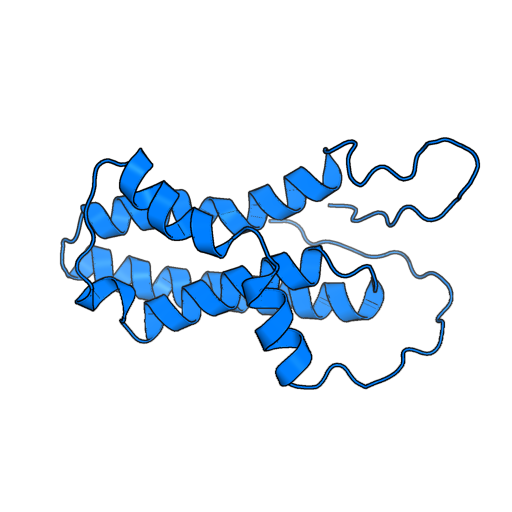LEU A 1 113 ? -7.258 1.990 4.197 1.00 92.75 113 LEU A N 1
ATOM 891 C CA . LEU A 1 113 ? -6.595 0.866 3.534 1.00 92.75 113 LEU A CA 1
ATOM 892 C C . LEU A 1 113 ? -7.189 0.581 2.146 1.00 92.75 113 LEU A C 1
ATOM 894 O O . LEU A 1 113 ? -6.472 0.170 1.232 1.00 92.75 113 LEU A O 1
ATOM 898 N N . GLU A 1 114 ? -8.485 0.813 1.951 1.00 93.31 114 GLU A N 1
ATOM 899 C CA . GLU A 1 114 ? -9.147 0.688 0.648 1.00 93.31 114 GLU A CA 1
ATOM 900 C C . GLU A 1 114 ? -8.617 1.684 -0.397 1.00 93.31 114 GLU A C 1
ATOM 902 O O . GLU A 1 114 ? -8.591 1.364 -1.588 1.00 93.31 114 GLU A O 1
ATOM 907 N N . ILE A 1 115 ? -8.136 2.856 0.024 1.00 90.19 115 ILE A N 1
ATOM 908 C CA . ILE A 1 115 ? -7.432 3.791 -0.864 1.00 90.19 115 ILE A CA 1
ATOM 909 C C . ILE A 1 115 ? -5.959 3.402 -0.993 1.00 90.19 115 ILE A C 1
ATOM 911 O O . ILE A 1 115 ? -5.422 3.381 -2.102 1.00 90.19 115 ILE A O 1
ATOM 915 N N . LEU A 1 116 ? -5.311 3.026 0.114 1.00 87.88 116 LEU A N 1
ATOM 916 C CA . LEU A 1 116 ? -3.886 2.700 0.131 1.00 87.88 116 LEU A CA 1
ATOM 917 C C . LEU A 1 116 ? -3.524 1.540 -0.813 1.00 87.88 116 LEU A C 1
ATOM 919 O O . LEU A 1 116 ? -2.487 1.587 -1.478 1.00 87.88 116 LEU A O 1
ATOM 923 N N . LYS A 1 117 ? -4.390 0.524 -0.948 1.00 87.44 117 LYS A N 1
ATOM 924 C CA . LYS A 1 117 ? -4.158 -0.601 -1.879 1.00 87.44 117 LYS A CA 1
ATOM 925 C C . LYS A 1 117 ? -3.986 -0.166 -3.337 1.00 87.44 117 LYS A C 1
ATOM 927 O O . LYS A 1 117 ? -3.440 -0.919 -4.139 1.00 87.44 117 LYS A O 1
ATOM 932 N N . LEU A 1 118 ? -4.455 1.030 -3.697 1.00 86.19 118 LEU A N 1
ATOM 933 C CA . LEU A 1 118 ? -4.363 1.552 -5.056 1.00 86.19 118 LEU A CA 1
ATOM 934 C C . LEU A 1 118 ? -2.969 2.095 -5.386 1.00 86.19 118 LEU A C 1
ATOM 936 O O . LEU A 1 118 ? -2.646 2.209 -6.566 1.00 86.19 118 LEU A O 1
ATOM 940 N N . CYS A 1 119 ? -2.129 2.398 -4.388 1.00 82.56 119 CYS A N 1
ATOM 941 C CA . CYS A 1 119 ? -0.806 2.990 -4.601 1.00 82.56 119 CYS A CA 1
ATOM 942 C C . CYS A 1 119 ? 0.092 2.116 -5.490 1.00 82.56 119 CYS A C 1
ATOM 944 O O . CYS A 1 119 ? 0.685 2.618 -6.439 1.00 82.56 119 CYS A O 1
ATOM 946 N N . VAL A 1 120 ? 0.141 0.807 -5.234 1.00 83.38 120 VAL A N 1
ATOM 947 C CA . VAL A 1 120 ? 0.976 -0.152 -5.978 1.00 83.38 120 VAL A CA 1
ATOM 948 C C . VAL A 1 120 ? 0.563 -0.288 -7.456 1.00 83.38 120 VAL A C 1
ATOM 950 O O . VAL A 1 120 ? 1.380 0.017 -8.332 1.00 83.38 120 VAL A O 1
ATOM 953 N N . PRO A 1 121 ? -0.685 -0.676 -7.791 1.00 80.88 121 PRO A N 1
ATOM 954 C CA . PRO A 1 121 ? -1.089 -0.832 -9.188 1.00 80.88 121 PRO A CA 1
ATOM 955 C C . PRO A 1 121 ? -1.138 0.503 -9.942 1.00 80.88 121 PRO A C 1
ATOM 957 O O . PRO A 1 121 ? -0.815 0.544 -11.131 1.00 80.88 121 PRO A O 1
ATOM 960 N N . ASN A 1 122 ? -1.500 1.610 -9.281 1.00 81.56 122 ASN A N 1
ATOM 961 C CA . ASN A 1 122 ? -1.521 2.913 -9.944 1.00 81.56 122 ASN A CA 1
ATOM 962 C C . ASN A 1 122 ? -0.116 3.441 -10.219 1.00 81.56 122 ASN A C 1
ATOM 964 O O . ASN A 1 122 ? 0.071 4.064 -11.260 1.00 81.56 122 ASN A O 1
ATOM 968 N N . ASN A 1 123 ? 0.868 3.170 -9.355 1.00 78.38 123 ASN A N 1
ATOM 969 C CA . ASN A 1 123 ? 2.250 3.551 -9.633 1.00 78.38 123 ASN A CA 1
ATOM 970 C C . ASN A 1 123 ? 2.761 2.861 -10.907 1.00 78.38 123 ASN A C 1
ATOM 972 O O . ASN A 1 123 ? 3.209 3.532 -11.833 1.00 78.38 123 ASN A O 1
ATOM 976 N N . LEU A 1 124 ? 2.574 1.541 -11.021 1.00 75.38 124 LEU A N 1
ATOM 977 C CA . LEU A 1 124 ? 2.900 0.794 -12.246 1.00 75.38 124 LEU A CA 1
ATOM 978 C C . LEU A 1 124 ? 2.190 1.372 -13.476 1.00 75.38 124 LEU A C 1
ATOM 980 O O . LEU A 1 124 ? 2.807 1.607 -14.515 1.00 75.38 124 LEU A O 1
ATOM 984 N N . LYS A 1 125 ? 0.890 1.654 -13.347 1.00 75.69 125 LYS A N 1
ATOM 985 C CA . LYS A 1 125 ? 0.092 2.216 -14.436 1.00 75.69 125 LYS A CA 1
ATOM 986 C C . LYS A 1 125 ? 0.596 3.592 -14.866 1.00 75.69 125 LYS A C 1
ATOM 988 O O . LYS A 1 125 ? 0.697 3.828 -16.063 1.00 75.69 125 LYS A O 1
ATOM 993 N N . VAL A 1 126 ? 0.928 4.481 -13.926 1.00 73.25 126 VAL A N 1
ATOM 994 C CA . VAL A 1 126 ? 1.483 5.815 -14.213 1.00 73.25 126 VAL A CA 1
ATOM 995 C C . VAL A 1 126 ? 2.796 5.698 -14.974 1.00 73.25 126 VAL A C 1
ATOM 997 O O . VAL A 1 126 ? 2.965 6.403 -15.963 1.00 73.25 126 VAL A O 1
ATOM 1000 N N . HIS A 1 127 ? 3.688 4.789 -14.582 1.00 71.75 127 HIS A N 1
ATOM 1001 C CA . HIS A 1 127 ? 4.940 4.564 -15.308 1.00 71.75 127 HIS A CA 1
ATOM 1002 C C . HIS A 1 127 ? 4.717 4.061 -16.740 1.00 71.75 127 HIS A C 1
ATOM 1004 O O . HIS A 1 127 ? 5.462 4.442 -17.637 1.00 71.75 127 HIS A O 1
ATOM 1010 N N . PHE A 1 128 ? 3.663 3.275 -16.972 1.00 68.81 128 PHE A N 1
ATOM 1011 C CA . PHE A 1 128 ? 3.314 2.779 -18.303 1.00 68.81 128 PHE A CA 1
ATOM 1012 C C . PHE A 1 128 ? 2.631 3.829 -19.198 1.00 68.81 128 PHE A C 1
ATOM 1014 O O . PHE A 1 128 ? 2.910 3.894 -20.392 1.00 68.81 128 PHE A O 1
ATOM 1021 N N . ILE A 1 129 ? 1.713 4.640 -18.653 1.00 71.25 129 ILE A N 1
ATOM 1022 C CA . ILE A 1 129 ? 0.885 5.569 -19.452 1.00 71.25 129 ILE A CA 1
ATOM 1023 C C . ILE A 1 129 ? 1.442 6.992 -19.532 1.00 71.25 129 ILE A C 1
ATOM 1025 O O . ILE A 1 129 ? 1.035 7.759 -20.404 1.00 71.25 129 ILE A O 1
ATOM 1029 N N . SER A 1 130 ? 2.287 7.395 -18.582 1.00 66.44 130 SER A N 1
ATOM 1030 C CA . SER A 1 130 ? 2.738 8.780 -18.476 1.00 66.44 130 SER A CA 1
ATOM 1031 C C . SER A 1 130 ? 3.788 9.095 -19.531 1.00 66.44 130 SER A C 1
ATOM 1033 O O . SER A 1 130 ? 4.811 8.419 -19.634 1.00 66.44 130 SER A O 1
ATOM 1035 N N . SER A 1 131 ? 3.601 10.213 -20.233 1.00 66.00 131 SER A N 1
ATOM 1036 C CA . SER A 1 131 ? 4.608 10.759 -21.148 1.00 66.00 131 SER A CA 1
ATOM 1037 C C . SER A 1 131 ? 5.916 11.136 -20.445 1.00 66.00 131 SER A C 1
ATOM 1039 O O . SER A 1 131 ? 6.934 11.285 -21.108 1.00 66.00 131 SER A O 1
ATOM 1041 N N . ARG A 1 132 ? 5.921 11.243 -19.106 1.00 67.62 132 ARG A N 1
ATOM 1042 C CA . ARG A 1 132 ? 7.118 11.528 -18.299 1.00 67.62 132 ARG A CA 1
ATOM 1043 C C . ARG A 1 132 ? 8.223 10.484 -18.466 1.00 67.62 132 ARG A C 1
ATOM 1045 O O . ARG A 1 132 ? 9.391 10.835 -18.341 1.00 67.62 132 ARG A O 1
ATOM 1052 N N . TYR A 1 133 ? 7.845 9.229 -18.701 1.00 65.94 133 TYR A N 1
ATOM 1053 C CA . TYR A 1 133 ? 8.763 8.089 -18.809 1.00 65.94 133 TYR A CA 1
ATOM 1054 C C . TYR A 1 133 ? 8.795 7.501 -20.227 1.00 65.94 133 TYR A C 1
ATOM 1056 O O . TYR A 1 133 ? 9.475 6.509 -20.481 1.00 65.94 133 TYR A O 1
ATOM 1064 N N . GLY A 1 134 ? 8.059 8.109 -21.164 1.00 57.72 134 GLY A N 1
ATOM 1065 C CA . GLY A 1 134 ? 8.042 7.707 -22.561 1.00 57.72 134 GLY A CA 1
ATOM 1066 C C . GLY A 1 134 ? 9.332 8.117 -23.262 1.00 57.72 134 GLY A C 1
ATOM 1067 O O . GLY A 1 134 ? 9.454 9.243 -23.724 1.00 57.72 134 GLY A O 1
ATOM 1068 N N . VAL A 1 135 ? 10.269 7.183 -23.406 1.00 51.78 135 VAL A N 1
ATOM 1069 C CA . VAL A 1 135 ? 11.392 7.303 -24.347 1.00 51.78 135 VAL A CA 1
ATOM 1070 C C . VAL A 1 135 ? 10.894 6.895 -25.738 1.00 51.78 135 VAL A C 1
ATOM 1072 O O . VAL A 1 135 ? 11.248 5.841 -26.252 1.00 51.78 135 VAL A O 1
ATOM 1075 N N . ASN A 1 136 ? 9.980 7.674 -26.319 1.00 47.81 136 ASN A N 1
ATOM 1076 C CA . ASN A 1 136 ? 9.460 7.433 -27.672 1.00 47.81 136 ASN A CA 1
ATOM 1077 C C . ASN A 1 136 ? 9.521 8.693 -28.545 1.00 47.81 136 ASN A C 1
ATOM 1079 O O . ASN A 1 136 ? 8.678 8.905 -29.412 1.00 47.81 136 ASN A O 1
ATOM 1083 N N . ASP A 1 137 ? 10.593 9.466 -28.386 1.00 43.44 137 ASP A N 1
ATOM 1084 C CA . ASP A 1 137 ? 10.989 10.507 -29.331 1.00 43.44 137 ASP A CA 1
ATOM 1085 C C . ASP A 1 137 ? 12.063 9.937 -30.269 1.00 43.44 137 ASP A C 1
ATOM 1087 O O . ASP A 1 137 ? 13.180 10.422 -30.271 1.00 43.44 137 ASP A O 1
ATOM 1091 N N . GLY A 1 138 ? 11.765 8.848 -30.992 1.00 44.00 138 GLY A N 1
ATOM 1092 C CA . GLY A 1 138 ? 12.423 8.395 -32.238 1.00 44.00 138 GLY A CA 1
ATOM 1093 C C . GLY A 1 138 ? 13.957 8.231 -32.364 1.00 44.00 138 GLY A C 1
ATOM 1094 O O . GLY A 1 138 ? 14.383 7.608 -33.332 1.00 44.00 138 GLY A O 1
ATOM 1095 N N . GLU A 1 139 ? 14.801 8.725 -31.458 1.00 41.62 139 GLU A N 1
ATOM 1096 C CA . GLU A 1 139 ? 16.251 8.877 -31.669 1.00 41.62 139 GLU A CA 1
ATOM 1097 C C . GLU A 1 139 ? 17.119 8.289 -30.546 1.00 41.62 139 GLU A C 1
ATOM 1099 O O . GLU A 1 139 ? 18.325 8.121 -30.714 1.00 41.62 139 GLU A O 1
ATOM 1104 N N . SER A 1 140 ? 16.536 7.887 -29.420 1.00 39.75 140 SER A N 1
ATOM 1105 C CA . SER A 1 140 ? 17.280 7.334 -28.284 1.00 39.75 140 SER A CA 1
ATOM 1106 C C . SER A 1 140 ? 16.602 6.063 -27.786 1.00 39.75 140 SER A C 1
ATOM 1108 O O . SER A 1 140 ? 15.856 6.067 -26.820 1.00 39.75 140 SER A O 1
ATOM 1110 N N . GLY A 1 141 ? 16.832 4.949 -28.484 1.00 37.28 141 GLY A N 1
ATOM 1111 C CA . GLY A 1 141 ? 16.176 3.659 -28.240 1.00 37.28 141 GLY A CA 1
ATOM 1112 C C . GLY A 1 141 ? 16.490 2.993 -26.895 1.00 37.28 141 GLY A C 1
ATOM 1113 O O . GLY A 1 141 ? 17.114 1.936 -26.885 1.00 37.28 141 GLY A O 1
ATOM 1114 N N . HIS A 1 142 ? 16.032 3.555 -25.776 1.00 37.47 142 HIS A N 1
ATOM 1115 C CA . HIS A 1 142 ? 16.109 2.989 -24.425 1.00 37.47 142 HIS A CA 1
ATOM 1116 C C . HIS A 1 142 ? 14.759 3.149 -23.697 1.00 37.47 142 HIS A C 1
ATOM 1118 O O . HIS A 1 142 ? 14.665 3.809 -22.672 1.00 37.47 142 HIS A O 1
ATOM 1124 N N . GLY A 1 143 ? 13.699 2.546 -24.242 1.00 37.34 143 GLY A N 1
ATOM 1125 C CA . GLY A 1 143 ? 12.422 2.360 -23.546 1.00 37.34 143 GLY A CA 1
ATOM 1126 C C . GLY A 1 143 ? 12.269 0.905 -23.101 1.00 37.34 143 GLY A C 1
ATOM 1127 O O . GLY A 1 143 ? 12.297 -0.002 -23.933 1.00 37.34 143 GLY A O 1
ATOM 1128 N N . ILE A 1 144 ? 12.148 0.676 -21.794 1.00 44.66 144 ILE A N 1
ATOM 1129 C CA . ILE A 1 144 ? 11.951 -0.651 -21.199 1.00 44.66 144 ILE A CA 1
ATOM 1130 C C . ILE A 1 144 ? 10.463 -1.003 -21.257 1.00 44.66 144 ILE A C 1
ATOM 1132 O O . ILE A 1 144 ? 9.622 -0.301 -20.701 1.00 44.66 144 ILE A O 1
ATOM 1136 N N . TRP A 1 145 ? 10.144 -2.115 -21.917 1.00 36.53 145 TRP A N 1
ATOM 1137 C CA . TRP A 1 145 ? 8.783 -2.627 -22.045 1.00 36.53 145 TRP A CA 1
ATOM 1138 C C . TRP A 1 145 ? 8.444 -3.526 -20.853 1.00 36.53 145 TRP A C 1
ATOM 1140 O O . TRP A 1 145 ? 8.822 -4.696 -20.821 1.00 36.53 145 TRP A O 1
ATOM 1150 N N . ILE A 1 146 ? 7.707 -2.992 -19.879 1.00 36.34 146 ILE A N 1
ATOM 1151 C CA . ILE A 1 146 ? 6.965 -3.818 -18.919 1.00 36.34 146 ILE A CA 1
ATOM 1152 C C . ILE A 1 146 ? 5.677 -4.251 -19.634 1.00 36.34 146 ILE A C 1
ATOM 1154 O O . ILE A 1 146 ? 4.745 -3.461 -19.773 1.00 36.34 146 ILE A O 1
ATOM 1158 N N . VAL A 1 147 ? 5.657 -5.476 -20.164 1.00 30.36 147 VAL A N 1
ATOM 1159 C CA . VAL A 1 147 ? 4.479 -6.060 -20.828 1.00 30.36 147 VAL A CA 1
ATOM 1160 C C . VAL A 1 147 ? 3.655 -6.813 -19.784 1.00 30.36 147 VAL A C 1
ATOM 1162 O O . VAL A 1 147 ? 4.130 -7.809 -19.239 1.00 30.36 147 VAL A O 1
ATOM 1165 N N . LEU A 1 148 ? 2.454 -6.297 -19.498 1.00 30.66 148 LEU A N 1
ATOM 1166 C CA . LEU A 1 148 ? 1.426 -6.951 -18.677 1.00 30.66 148 LEU A CA 1
ATOM 1167 C C . LEU A 1 148 ? 0.956 -8.269 -19.302 1.00 30.66 148 LEU A C 1
ATOM 1169 O O . LEU A 1 148 ? 0.755 -8.289 -20.539 1.00 30.66 148 LEU A O 1
#

pLDDT: mean 70.18, std 21.76, range [28.5, 97.25]

InterPro domains:
  IPR008949 Isoprenoid synthase domain superfamily [G3DSA:1.10.600.10] (23-73)
  IPR008949 Isoprenoid synthase domain superfamily [G3DSA:1.10.600.10] (74-144)
  IPR008949 Isoprenoid synthase domain superfamily [SSF48576] (26-121)